Protein AF-A0A1T4R528-F1 (afdb_monomer)

Organism: NCBI:txid64969

pLDDT: mean 79.14, std 8.53, range [44.97, 88.56]

Structure (mmCIF, N/CA/C/O backbone):
data_AF-A0A1T4R528-F1
#
_entry.id   AF-A0A1T4R528-F1
#
loop_
_atom_site.group_PDB
_atom_site.id
_atom_site.type_symbol
_atom_site.label_atom_id
_atom_site.label_alt_id
_atom_site.label_comp_id
_atom_site.label_asym_id
_atom_site.label_entity_id
_atom_site.label_seq_id
_atom_site.pdbx_PDB_ins_code
_atom_site.Cartn_x
_atom_site.Cartn_y
_atom_site.Cartn_z
_atom_site.occupancy
_atom_site.B_iso_or_equiv
_atom_site.auth_seq_id
_atom_site.auth_comp_id
_atom_site.auth_asym_id
_atom_site.auth_atom_id
_atom_site.pdbx_PDB_model_num
ATOM 1 N N . MET A 1 1 ? -17.832 17.788 41.533 1.00 51.81 1 MET A N 1
ATOM 2 C CA . MET A 1 1 ? -17.755 17.460 40.088 1.00 51.81 1 MET A CA 1
ATOM 3 C C . MET A 1 1 ? -19.029 16.731 39.689 1.00 51.81 1 MET A C 1
ATOM 5 O O . MET A 1 1 ? -19.349 15.729 40.307 1.00 51.81 1 MET A O 1
ATOM 9 N N . ASN A 1 2 ? -19.778 17.231 38.703 1.00 67.19 2 ASN A N 1
ATOM 10 C CA . ASN A 1 2 ? -21.045 16.609 38.301 1.00 67.19 2 ASN A CA 1
ATOM 11 C C . ASN A 1 2 ? -20.779 15.276 37.591 1.00 67.19 2 ASN A C 1
ATOM 13 O O . ASN A 1 2 ? -20.047 15.253 36.603 1.00 67.19 2 ASN A O 1
ATOM 17 N N . VAL A 1 3 ? -21.420 14.197 38.042 1.00 75.69 3 VAL A N 1
ATOM 18 C CA . VAL A 1 3 ? -21.316 12.835 37.475 1.00 75.69 3 VAL A CA 1
ATOM 19 C C . VAL A 1 3 ? -21.526 12.825 35.951 1.00 75.69 3 VAL A C 1
ATOM 21 O O . VAL A 1 3 ? -20.818 12.134 35.225 1.00 75.69 3 VAL A O 1
ATOM 24 N N . LYS A 1 4 ? -22.392 13.704 35.428 1.00 74.12 4 LYS A N 1
ATOM 25 C CA . LYS A 1 4 ? -22.591 13.907 33.980 1.00 74.12 4 LYS A CA 1
ATOM 26 C C . LYS A 1 4 ? -21.316 14.309 33.218 1.00 74.12 4 LYS A C 1
ATOM 28 O O . LYS A 1 4 ? -21.155 13.912 32.069 1.00 74.12 4 LYS A O 1
ATOM 33 N N . LYS A 1 5 ? -20.405 15.088 33.822 1.00 73.38 5 LYS A N 1
ATOM 34 C CA . LYS A 1 5 ? -19.112 15.445 33.203 1.00 73.38 5 LYS A CA 1
ATOM 35 C C . LYS A 1 5 ? -18.165 14.244 33.151 1.00 73.38 5 LYS A C 1
ATOM 37 O O . LYS A 1 5 ? -17.501 14.072 32.135 1.00 73.38 5 LYS A O 1
ATOM 42 N N . LEU A 1 6 ? -18.151 13.413 34.196 1.00 71.69 6 LEU A N 1
ATOM 43 C CA . LEU A 1 6 ? -17.355 12.182 34.241 1.00 71.69 6 LEU A CA 1
ATOM 44 C C . LEU A 1 6 ? -17.837 11.166 33.198 1.00 71.69 6 LEU A C 1
ATOM 46 O O . LEU A 1 6 ? -17.019 10.628 32.461 1.00 71.69 6 LEU A O 1
ATOM 50 N N . ILE A 1 7 ? -19.155 10.987 33.056 1.00 76.38 7 ILE A N 1
ATOM 51 C CA . ILE A 1 7 ? -19.741 10.118 32.021 1.00 76.38 7 ILE A CA 1
ATOM 52 C C . ILE A 1 7 ? -19.373 10.620 30.619 1.00 76.38 7 ILE A C 1
ATOM 54 O O . ILE A 1 7 ? -18.877 9.848 29.808 1.00 76.38 7 ILE A O 1
ATOM 58 N N . ARG A 1 8 ? -19.491 11.929 30.353 1.00 72.06 8 ARG A N 1
ATOM 59 C CA . ARG A 1 8 ? -19.072 12.515 29.066 1.00 72.06 8 ARG A CA 1
ATOM 60 C C . ARG A 1 8 ? -17.579 12.350 28.785 1.00 72.06 8 ARG A C 1
ATOM 62 O O . ARG A 1 8 ? -17.186 12.176 27.635 1.00 72.06 8 ARG A O 1
ATOM 69 N N . GLN A 1 9 ? -16.733 12.460 29.807 1.00 72.44 9 GLN A N 1
ATOM 70 C CA . GLN A 1 9 ? -15.297 12.224 29.665 1.00 72.44 9 GLN A CA 1
ATOM 71 C C . GLN A 1 9 ? -15.007 10.750 29.378 1.00 72.44 9 GLN A C 1
ATOM 73 O O . GLN A 1 9 ? -14.197 10.476 28.497 1.00 72.44 9 GLN A O 1
ATOM 78 N N . ALA A 1 10 ? -15.709 9.824 30.033 1.00 69.62 10 ALA A N 1
ATOM 79 C CA . ALA A 1 10 ? -15.615 8.395 29.758 1.00 69.62 10 ALA A CA 1
ATOM 80 C C . ALA A 1 10 ? -16.096 8.054 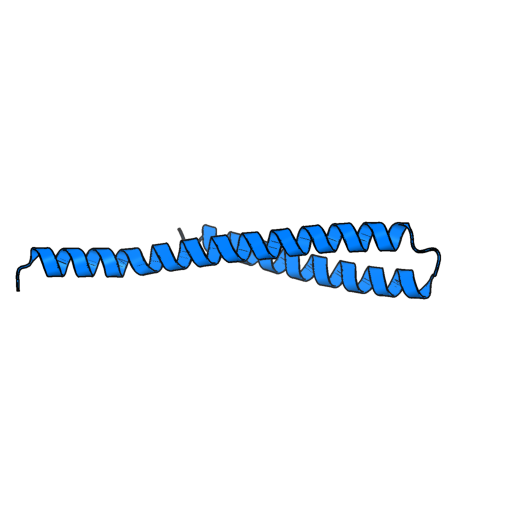28.337 1.00 69.62 10 ALA A C 1
ATOM 82 O O . ALA A 1 10 ? -15.379 7.381 27.606 1.00 69.62 10 ALA A O 1
ATOM 83 N N . GLU A 1 11 ? -17.236 8.586 27.889 1.00 68.25 11 GLU A N 1
ATOM 84 C CA . GLU A 1 11 ? -17.724 8.416 26.512 1.00 68.25 11 GLU A CA 1
ATOM 85 C C . GLU A 1 11 ? -16.747 8.987 25.483 1.00 68.25 11 GLU A C 1
ATOM 87 O O . GLU A 1 11 ? -16.451 8.342 24.481 1.00 68.25 11 GLU A O 1
ATOM 92 N N . ASN A 1 12 ? -16.191 10.176 25.729 1.00 65.44 12 ASN A N 1
ATOM 93 C CA . ASN A 1 12 ? -15.180 10.759 24.849 1.00 65.44 12 ASN A CA 1
ATOM 94 C C . ASN A 1 12 ? -13.892 9.933 24.829 1.00 65.44 12 ASN A C 1
ATOM 96 O O . ASN A 1 12 ? -13.292 9.777 23.766 1.00 65.44 12 ASN A O 1
ATOM 100 N N . PHE A 1 13 ? -13.473 9.393 25.973 1.00 65.81 13 PHE A N 1
ATOM 101 C CA . PHE A 1 13 ? -12.305 8.526 26.068 1.00 65.81 13 PHE A CA 1
ATOM 102 C C . PHE A 1 13 ? -12.529 7.224 25.288 1.00 65.81 13 PHE A C 1
ATOM 104 O O . PHE A 1 13 ? -11.717 6.891 24.423 1.00 65.81 13 PHE A O 1
ATOM 111 N N . LEU A 1 14 ? -13.681 6.576 25.483 1.00 64.81 14 LEU A N 1
ATOM 112 C CA . LEU A 1 14 ? -14.108 5.372 24.761 1.00 64.81 14 LEU A CA 1
ATOM 113 C C . LEU A 1 14 ? -14.268 5.627 23.249 1.00 64.81 14 LEU A C 1
ATOM 115 O O . LEU A 1 14 ? -13.868 4.811 22.422 1.00 64.81 14 LEU A O 1
ATOM 119 N N . SER A 1 15 ? -14.777 6.798 22.859 1.00 68.50 15 SER A N 1
ATOM 120 C CA . SER A 1 15 ? -14.950 7.195 21.454 1.00 68.50 15 SER A CA 1
ATOM 121 C C . SER A 1 15 ? -13.636 7.647 20.789 1.00 68.50 15 SER A C 1
ATOM 123 O O . SER A 1 15 ? -13.501 7.601 19.562 1.00 68.50 15 SER A O 1
ATOM 125 N N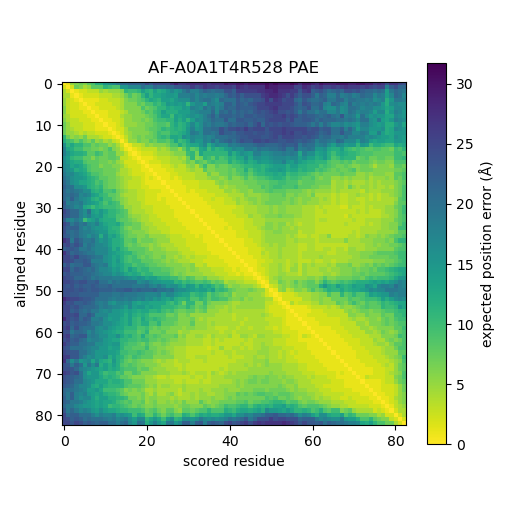 . SER A 1 16 ? -12.628 8.056 21.571 1.00 70.69 16 SER A N 1
ATOM 126 C CA . SER A 1 16 ? -11.336 8.535 21.056 1.00 70.69 16 SER A CA 1
ATOM 127 C C . SER A 1 16 ? -10.555 7.445 20.320 1.00 70.69 16 SER A C 1
ATOM 129 O O . SER A 1 16 ? -9.935 7.716 19.288 1.00 70.69 16 SER A O 1
ATOM 131 N N . GLU A 1 17 ? -10.620 6.200 20.794 1.00 71.06 17 GLU A N 1
ATOM 132 C CA . GLU A 1 17 ? -9.984 5.064 20.129 1.00 71.06 17 GLU A CA 1
ATOM 133 C C . GLU A 1 17 ? -10.654 4.749 18.792 1.00 71.06 17 GLU A C 1
ATOM 135 O O . GLU A 1 17 ? -9.977 4.485 17.792 1.00 71.06 17 GLU A O 1
ATOM 140 N N . GLU A 1 18 ? -11.981 4.864 18.735 1.00 69.00 18 GLU A N 1
ATOM 141 C CA . GLU A 1 18 ? -12.735 4.676 17.502 1.00 69.00 18 GLU A CA 1
ATOM 142 C C . GLU A 1 18 ? -12.410 5.768 16.471 1.00 69.00 18 GLU A C 1
ATOM 144 O O . GLU A 1 18 ? -12.187 5.466 15.292 1.00 69.00 18 GLU A O 1
ATOM 149 N N . ARG A 1 19 ? -12.301 7.032 16.905 1.00 75.19 19 ARG A N 1
ATOM 150 C CA . ARG A 1 19 ? -11.873 8.151 16.047 1.00 75.19 19 ARG A CA 1
ATOM 15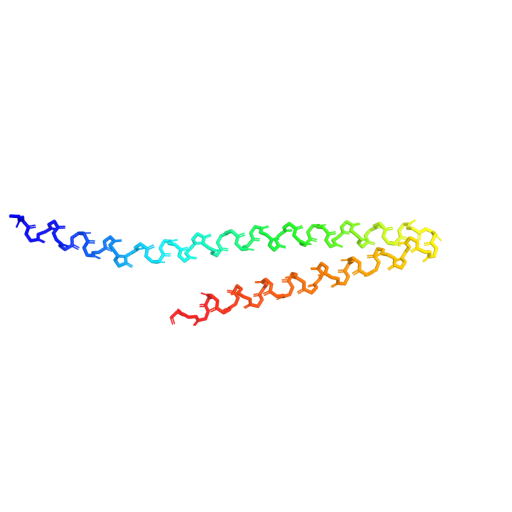1 C C . ARG A 1 19 ? -10.459 7.935 15.512 1.00 75.19 19 ARG A C 1
ATOM 153 O O . ARG A 1 19 ? -10.271 7.936 14.294 1.00 75.19 19 ARG A O 1
ATOM 160 N N . LYS A 1 20 ? -9.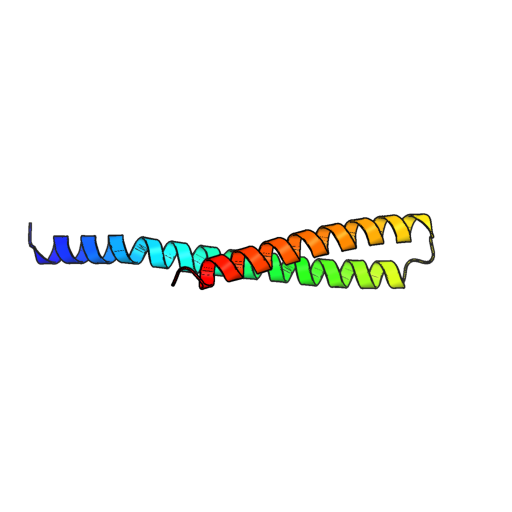499 7.609 16.384 1.00 76.88 20 LYS A N 1
ATOM 161 C CA . LYS A 1 20 ? -8.115 7.285 15.991 1.00 76.88 20 LYS A CA 1
ATOM 162 C C . LYS A 1 20 ? -8.064 6.118 15.001 1.00 76.88 20 LYS A C 1
ATOM 164 O O . LYS A 1 20 ? -7.280 6.135 14.050 1.00 76.88 20 LYS A O 1
ATOM 169 N N . ARG A 1 21 ? -8.906 5.093 15.176 1.00 73.25 21 ARG A N 1
ATOM 170 C CA . ARG A 1 21 ? -9.021 3.964 14.237 1.00 73.25 21 ARG A CA 1
ATOM 171 C C . ARG A 1 21 ? -9.572 4.411 12.880 1.00 73.25 21 ARG A C 1
ATOM 173 O O . ARG A 1 21 ? -9.012 4.023 11.852 1.00 73.25 21 ARG A O 1
ATOM 180 N N . LYS A 1 22 ? -10.629 5.228 12.857 1.00 77.94 22 LYS A N 1
ATOM 181 C CA . LYS A 1 22 ? -11.223 5.787 11.628 1.00 77.94 22 LYS A CA 1
ATOM 182 C C . LYS A 1 22 ? -10.210 6.635 10.852 1.00 77.94 22 LYS A C 1
ATOM 184 O O . LYS A 1 22 ? -10.075 6.454 9.640 1.00 77.94 22 LYS A O 1
ATOM 189 N N . GLU A 1 23 ? -9.447 7.483 11.536 1.00 82.00 23 GLU A N 1
ATOM 190 C CA . GLU A 1 23 ? -8.385 8.295 10.929 1.00 82.00 23 GLU A CA 1
ATOM 191 C C . GLU A 1 23 ? -7.256 7.442 10.349 1.00 82.00 23 GLU A C 1
ATOM 193 O O . GLU A 1 23 ? -6.900 7.609 9.180 1.00 82.00 23 GLU A O 1
ATOM 198 N N . LYS A 1 24 ? -6.765 6.447 11.101 1.00 77.31 24 LYS A N 1
ATOM 199 C CA . LYS A 1 24 ? -5.763 5.486 10.606 1.00 77.31 24 LYS A CA 1
ATOM 200 C C . LYS A 1 24 ? -6.239 4.778 9.339 1.00 77.31 24 LYS A C 1
ATOM 202 O O . LYS A 1 24 ? -5.477 4.643 8.384 1.00 77.31 24 LYS A O 1
ATOM 207 N N . VAL A 1 25 ? -7.505 4.357 9.289 1.00 80.94 25 VAL A N 1
ATOM 208 C CA . VAL A 1 25 ? -8.093 3.743 8.088 1.00 80.94 25 VAL A CA 1
ATOM 209 C C . VAL A 1 25 ? -8.158 4.737 6.925 1.00 80.94 25 VAL A C 1
ATOM 211 O O . VAL A 1 25 ? -7.849 4.356 5.795 1.00 80.94 25 VAL A O 1
ATOM 214 N N . LYS A 1 26 ? -8.540 5.996 7.172 1.00 83.56 26 LYS A N 1
ATOM 215 C CA . LYS A 1 26 ? -8.603 7.045 6.140 1.00 83.56 26 LYS A CA 1
ATOM 216 C C . LYS A 1 26 ? -7.222 7.316 5.539 1.00 83.56 26 LYS A C 1
ATOM 218 O O . LYS A 1 26 ? -7.090 7.300 4.315 1.00 83.56 26 LYS A O 1
ATOM 223 N N . TYR A 1 27 ? -6.201 7.469 6.379 1.00 83.12 27 TYR A N 1
ATOM 224 C CA . TYR A 1 27 ? -4.819 7.660 5.942 1.00 83.12 27 TYR A CA 1
ATOM 225 C C . TYR A 1 27 ? -4.311 6.458 5.136 1.00 83.12 27 TYR A C 1
ATOM 227 O O . TYR A 1 27 ? -3.815 6.610 4.021 1.00 83.12 27 TYR A O 1
ATOM 235 N N . LEU A 1 28 ? -4.541 5.237 5.631 1.00 81.12 28 LEU A N 1
ATOM 236 C CA . LEU A 1 28 ? -4.128 4.016 4.937 1.00 81.12 28 LEU A CA 1
ATOM 237 C C . LEU A 1 28 ? -4.792 3.888 3.552 1.00 81.12 28 LEU 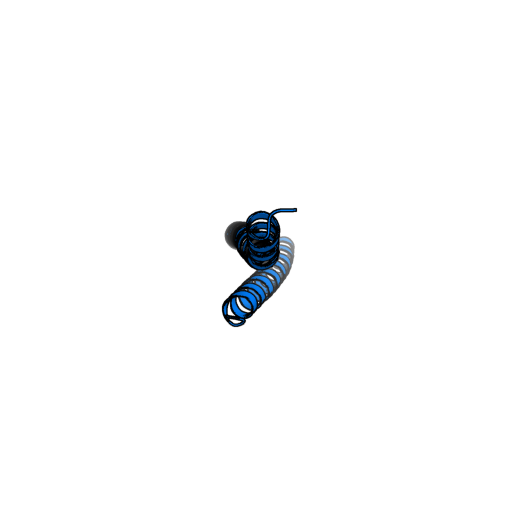A C 1
ATOM 239 O O . LEU A 1 28 ? -4.133 3.497 2.591 1.00 81.12 28 LEU A O 1
ATOM 243 N N . LYS A 1 29 ? -6.071 4.272 3.408 1.00 84.12 29 LYS A N 1
ATOM 244 C CA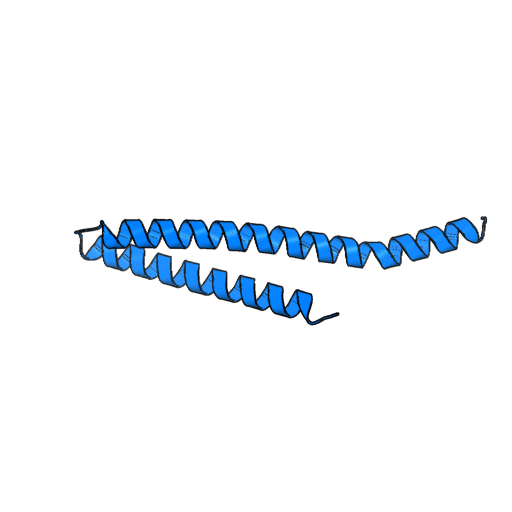 . LYS A 1 29 ? -6.742 4.334 2.093 1.00 84.12 29 LYS A CA 1
ATOM 245 C C . LYS A 1 29 ? -6.061 5.316 1.142 1.00 84.12 29 LYS A C 1
ATOM 247 O O . LYS A 1 29 ? -5.903 4.991 -0.033 1.00 84.12 29 LYS A O 1
ATOM 252 N N . GLN A 1 30 ? -5.682 6.500 1.624 1.00 88.56 30 GLN A N 1
ATOM 253 C CA . GLN A 1 30 ? -5.005 7.504 0.801 1.00 88.56 30 GLN A CA 1
ATOM 254 C C . GLN A 1 30 ? -3.645 6.998 0.317 1.00 88.56 30 GLN A C 1
ATOM 256 O O . GLN A 1 30 ? -3.351 7.104 -0.872 1.00 88.56 30 GLN A O 1
ATOM 261 N N . VAL A 1 31 ? -2.858 6.376 1.199 1.00 85.75 31 VAL A N 1
ATOM 262 C CA . VAL A 1 31 ? -1.561 5.782 0.838 1.00 85.75 31 VAL A CA 1
ATOM 263 C C . VAL A 1 31 ? -1.733 4.673 -0.203 1.00 85.75 31 VAL A C 1
ATOM 265 O O . VAL A 1 31 ? -1.048 4.679 -1.221 1.00 85.75 31 VAL A O 1
ATOM 268 N N . ILE A 1 32 ? -2.702 3.767 -0.022 1.00 86.12 32 ILE A N 1
ATOM 269 C CA . ILE A 1 32 ? -3.004 2.711 -1.007 1.00 86.12 32 ILE A CA 1
ATOM 270 C C . ILE A 1 32 ? -3.417 3.311 -2.360 1.00 86.12 32 ILE A C 1
ATOM 272 O O . ILE A 1 32 ? -3.029 2.785 -3.402 1.00 86.12 32 ILE A O 1
ATOM 276 N N . LYS A 1 33 ? -4.193 4.405 -2.363 1.00 86.50 33 LYS A N 1
ATOM 277 C CA . LYS A 1 33 ? -4.597 5.098 -3.596 1.00 86.50 33 LYS A CA 1
ATOM 278 C C . LYS A 1 33 ? -3.387 5.690 -4.324 1.00 86.50 33 LYS A C 1
ATOM 280 O O . LYS A 1 33 ? -3.273 5.488 -5.529 1.00 86.50 33 LYS A O 1
ATOM 285 N N . LYS A 1 34 ? -2.477 6.349 -3.598 1.00 86.50 34 LYS A N 1
ATOM 286 C CA . LYS A 1 34 ? -1.225 6.885 -4.158 1.00 86.50 34 LYS A CA 1
ATOM 287 C C . LYS A 1 34 ? -0.337 5.772 -4.720 1.00 86.50 34 LYS A C 1
ATOM 289 O O . LYS A 1 34 ? 0.109 5.875 -5.854 1.00 86.50 34 LYS A O 1
ATOM 294 N N . LEU A 1 35 ? -0.173 4.667 -3.986 1.00 83.12 35 LEU A N 1
ATOM 295 C CA . LEU A 1 35 ? 0.568 3.491 -4.464 1.00 83.12 35 LEU A CA 1
ATO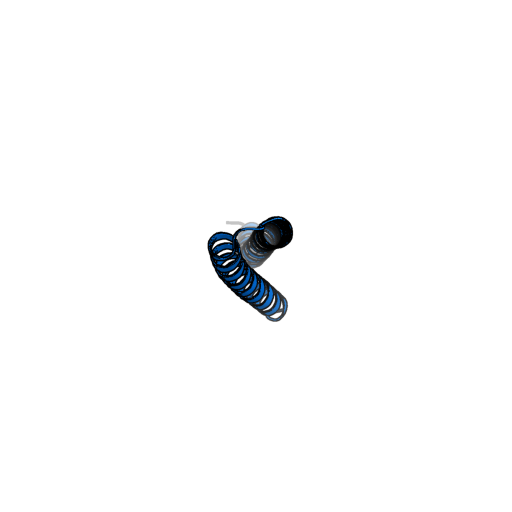M 296 C C . LEU A 1 35 ? -0.050 2.890 -5.730 1.00 83.12 35 LEU A C 1
ATOM 298 O O . LEU A 1 35 ? 0.678 2.486 -6.625 1.00 83.12 35 LEU A O 1
ATOM 302 N N . ARG A 1 36 ? -1.385 2.856 -5.841 1.00 84.69 36 ARG A N 1
ATOM 303 C CA . ARG A 1 36 ? -2.070 2.391 -7.058 1.00 84.69 36 ARG A CA 1
ATOM 304 C C . ARG A 1 36 ? -1.820 3.316 -8.252 1.00 84.69 36 ARG A C 1
ATOM 306 O O . ARG A 1 36 ? -1.650 2.824 -9.358 1.00 84.69 36 ARG A O 1
ATOM 313 N N . GLN A 1 37 ? -1.824 4.632 -8.048 1.00 88.25 37 GLN A N 1
ATOM 314 C CA . GLN A 1 37 ? -1.491 5.584 -9.114 1.00 88.25 37 GLN A CA 1
ATOM 315 C C . GLN A 1 37 ? -0.031 5.429 -9.551 1.00 88.25 37 GLN A C 1
ATOM 317 O O . GLN A 1 37 ? 0.238 5.348 -10.742 1.00 88.25 37 GLN A O 1
ATOM 322 N N . HIS A 1 38 ? 0.887 5.286 -8.594 1.00 85.31 38 HIS A N 1
ATOM 323 C CA . HIS A 1 38 ? 2.295 5.020 -8.879 1.00 85.31 38 HIS A CA 1
ATOM 324 C C . HIS A 1 38 ? 2.488 3.709 -9.657 1.00 85.31 38 HIS A C 1
ATOM 326 O O . HIS A 1 38 ? 3.218 3.672 -10.638 1.00 85.31 38 HIS A O 1
ATOM 332 N N . GLU A 1 39 ? 1.768 2.650 -9.275 1.00 82.50 39 GLU A N 1
ATOM 333 C CA . GLU A 1 39 ? 1.768 1.360 -9.975 1.00 82.50 39 GLU A CA 1
ATOM 334 C C . GLU A 1 39 ? 1.318 1.492 -11.439 1.00 82.50 39 GLU A C 1
ATOM 336 O O . GLU A 1 39 ? 1.927 0.891 -12.320 1.00 82.50 39 GLU A O 1
ATOM 341 N N . LEU A 1 40 ? 0.277 2.287 -11.706 1.00 86.75 40 LEU A N 1
ATOM 342 C CA . LEU A 1 40 ? -0.208 2.542 -13.066 1.00 86.75 40 LEU A CA 1
ATOM 343 C C . LEU A 1 40 ? 0.811 3.329 -13.896 1.00 86.75 40 LEU A C 1
ATOM 345 O O . LEU A 1 40 ? 1.061 2.964 -15.041 1.00 86.75 40 LEU A O 1
ATOM 349 N N . ASN A 1 41 ? 1.429 4.353 -13.308 1.00 86.75 41 ASN A N 1
ATOM 350 C CA . ASN A 1 41 ? 2.437 5.165 -13.987 1.00 86.75 41 ASN A CA 1
ATOM 351 C C . ASN A 1 41 ? 3.687 4.340 -14.326 1.00 86.75 41 ASN A C 1
ATOM 353 O O . ASN A 1 41 ? 4.170 4.401 -15.451 1.00 86.75 41 ASN A O 1
ATOM 357 N N . LEU A 1 42 ? 4.169 3.517 -13.386 1.00 83.19 42 LEU A N 1
ATOM 358 C CA . LEU A 1 42 ? 5.297 2.609 -13.620 1.00 83.19 42 LEU A CA 1
ATOM 359 C C . LEU A 1 42 ? 4.982 1.568 -14.696 1.00 83.19 42 LEU A C 1
ATOM 361 O O . LEU A 1 42 ? 5.840 1.256 -15.518 1.00 83.19 42 LEU A O 1
ATOM 365 N N . LYS A 1 43 ? 3.750 1.042 -14.717 1.00 83.38 43 LYS A N 1
ATOM 366 C CA . LYS A 1 43 ? 3.316 0.105 -15.757 1.00 83.38 43 LYS A CA 1
ATOM 367 C C . LYS A 1 43 ? 3.311 0.770 -17.138 1.00 83.38 43 LYS A C 1
ATOM 369 O O . LYS A 1 43 ? 3.863 0.198 -18.073 1.00 83.38 43 LYS A O 1
ATOM 374 N N . ALA A 1 44 ? 2.752 1.975 -17.248 1.00 86.81 44 ALA A N 1
ATOM 375 C CA . ALA A 1 44 ? 2.750 2.734 -18.497 1.00 86.81 44 ALA A CA 1
ATOM 376 C C . ALA A 1 44 ? 4.181 3.057 -18.967 1.00 86.81 44 ALA A C 1
ATOM 378 O O . ALA A 1 44 ? 4.512 2.842 -20.131 1.00 86.81 44 ALA A O 1
ATOM 379 N N . ALA A 1 45 ? 5.057 3.479 -18.048 1.00 82.62 45 ALA A N 1
ATOM 380 C CA . ALA A 1 45 ? 6.466 3.730 -18.343 1.00 82.62 45 ALA A CA 1
ATOM 381 C C . ALA A 1 45 ? 7.193 2.460 -18.817 1.00 82.62 45 ALA A C 1
ATOM 383 O O . ALA A 1 45 ? 7.955 2.508 -19.776 1.00 82.62 45 ALA A O 1
ATOM 384 N N . HIS A 1 46 ? 6.930 1.303 -18.202 1.00 80.25 46 HIS A N 1
ATOM 385 C CA . HIS A 1 46 ? 7.501 0.018 -18.620 1.00 80.25 46 HIS A CA 1
ATOM 386 C C . HIS A 1 46 ? 7.043 -0.406 -20.028 1.00 80.25 46 HIS A C 1
ATOM 388 O O . HIS A 1 46 ? 7.831 -0.966 -20.797 1.00 80.25 46 HIS A O 1
ATOM 394 N N . GLU A 1 47 ? 5.772 -0.176 -20.366 1.00 82.94 47 GLU A N 1
ATOM 395 C CA . GLU A 1 47 ? 5.213 -0.476 -21.692 1.00 82.94 47 GLU A CA 1
ATOM 396 C C . GLU A 1 47 ? 5.837 0.411 -22.779 1.00 82.94 47 GLU A C 1
ATOM 398 O O . GLU A 1 47 ? 6.188 -0.102 -23.840 1.00 82.94 47 GLU A O 1
ATOM 403 N N . GLN A 1 48 ? 6.073 1.692 -22.482 1.00 85.12 48 GLN A N 1
ATOM 404 C CA . GLN A 1 48 ? 6.694 2.660 -23.397 1.00 85.12 48 GLN A CA 1
ATOM 405 C C . GLN A 1 48 ? 8.228 2.558 -23.468 1.00 85.12 48 GLN A C 1
ATOM 407 O O . GLN A 1 48 ? 8.837 3.045 -24.418 1.00 85.12 48 GLN A O 1
ATOM 412 N N . CYS A 1 49 ? 8.874 1.932 -22.481 1.00 80.69 49 CYS A N 1
ATOM 413 C CA . CYS A 1 49 ? 10.327 1.807 -22.447 1.00 80.69 49 CYS A CA 1
ATOM 414 C C . CYS A 1 49 ? 10.812 0.760 -23.466 1.00 80.69 49 CYS A C 1
ATOM 416 O O . CYS A 1 49 ? 10.538 -0.436 -23.326 1.00 80.69 49 CYS A O 1
ATOM 418 N N . ALA A 1 50 ? 11.549 1.222 -24.480 1.00 76.62 50 ALA A N 1
ATOM 419 C CA . ALA A 1 50 ? 12.225 0.378 -25.467 1.00 76.62 50 ALA A CA 1
ATOM 420 C C . ALA A 1 50 ? 13.559 -0.195 -24.946 1.00 76.62 50 ALA A C 1
ATOM 422 O O . ALA A 1 50 ? 14.038 -1.209 -25.454 1.00 76.62 50 ALA A O 1
ATOM 423 N N . ASP A 1 51 ? 14.144 0.424 -23.914 1.00 86.56 51 ASP A N 1
ATOM 424 C CA . ASP A 1 51 ? 15.424 0.009 -23.344 1.00 86.56 51 ASP A CA 1
ATOM 425 C C . ASP A 1 51 ? 15.271 -1.200 -22.409 1.00 86.56 51 ASP A C 1
ATOM 427 O O . ASP A 1 51 ? 14.461 -1.211 -21.478 1.00 86.56 51 ASP A O 1
ATOM 431 N N . LYS A 1 52 ? 16.083 -2.237 -22.639 1.00 80.94 52 LYS A N 1
ATOM 432 C CA . LYS A 1 52 ? 15.992 -3.513 -21.916 1.00 80.94 52 LYS A CA 1
ATOM 433 C C . LYS A 1 52 ? 16.394 -3.378 -20.440 1.00 80.94 52 LYS A C 1
ATOM 435 O O . LYS A 1 52 ? 15.762 -4.004 -19.591 1.00 80.94 52 LYS A O 1
ATOM 440 N N . LYS A 1 53 ? 17.400 -2.549 -20.118 1.00 81.12 53 LYS A N 1
ATOM 441 C CA . LYS A 1 53 ? 17.844 -2.304 -18.732 1.00 81.12 53 LYS A CA 1
ATOM 442 C C . LYS A 1 53 ? 16.848 -1.421 -17.985 1.00 81.12 53 LYS A C 1
ATOM 444 O O . LYS A 1 53 ? 16.478 -1.752 -16.857 1.00 81.12 53 LYS A O 1
ATOM 449 N N . GLY A 1 54 ? 16.378 -0.347 -18.621 1.00 80.31 54 GLY A N 1
ATOM 450 C CA . GLY A 1 54 ? 15.355 0.536 -18.053 1.00 80.31 54 GLY A CA 1
ATOM 451 C C . GLY A 1 54 ? 14.051 -0.211 -17.761 1.00 80.31 54 GLY A C 1
ATOM 452 O O . GLY A 1 54 ? 13.473 -0.082 -16.680 1.00 80.31 54 GLY A O 1
ATOM 453 N N . ARG A 1 55 ? 13.640 -1.100 -18.672 1.00 82.3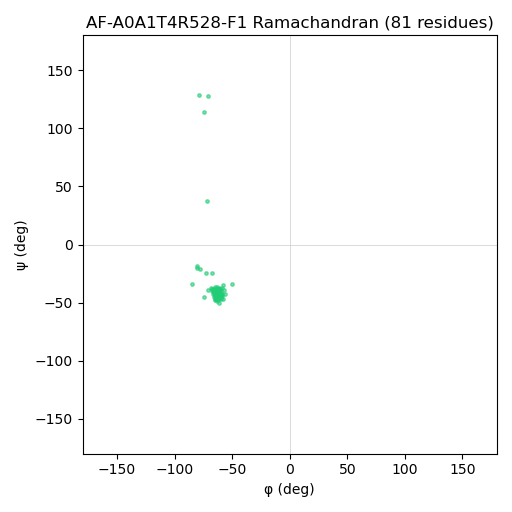8 55 ARG A N 1
ATOM 454 C CA . ARG A 1 55 ? 12.461 -1.954 -18.499 1.00 82.38 55 ARG A CA 1
ATOM 455 C C . ARG A 1 55 ? 12.589 -2.906 -17.304 1.00 82.38 55 ARG A C 1
ATOM 457 O O . ARG A 1 55 ? 11.635 -3.054 -16.542 1.00 82.38 55 ARG A O 1
ATOM 464 N N . GLU A 1 56 ? 13.749 -3.524 -17.083 1.00 84.69 56 GLU A N 1
ATOM 465 C CA . GLU A 1 56 ? 13.952 -4.386 -15.908 1.00 84.69 56 GLU A CA 1
ATOM 466 C C . GLU A 1 56 ? 13.928 -3.622 -14.579 1.00 84.69 56 GLU A C 1
ATOM 468 O O . GLU A 1 56 ? 13.368 -4.122 -13.598 1.00 84.69 56 GLU A O 1
ATOM 473 N N . GLN A 1 57 ? 14.499 -2.415 -14.531 1.00 85.50 57 GLN A N 1
ATOM 474 C CA . GLN A 1 57 ? 14.443 -1.565 -13.338 1.00 85.50 57 GLN A CA 1
ATOM 475 C C . GLN A 1 57 ? 12.999 -1.169 -13.009 1.00 85.50 57 GLN A C 1
ATOM 477 O O . GLN A 1 57 ? 12.536 -1.424 -11.894 1.00 85.50 57 GLN A O 1
ATOM 482 N N . LEU A 1 58 ? 12.252 -0.690 -14.008 1.00 83.81 58 LEU A N 1
ATOM 483 C CA . LEU A 1 58 ? 10.832 -0.355 -13.871 1.00 83.81 58 LEU A CA 1
ATOM 484 C C . LEU A 1 58 ? 9.998 -1.561 -13.424 1.00 83.81 58 LEU A C 1
ATOM 486 O O . LEU A 1 58 ? 9.096 -1.430 -12.597 1.00 83.81 58 LEU A O 1
ATOM 490 N N . LYS A 1 59 ? 10.319 -2.765 -13.915 1.00 83.12 59 LYS A N 1
ATOM 491 C CA . LYS A 1 59 ? 9.655 -4.007 -13.495 1.00 83.12 59 LYS A CA 1
ATOM 492 C C . LYS A 1 59 ? 9.904 -4.319 -12.018 1.00 83.12 59 LYS A C 1
ATOM 494 O O . LYS A 1 59 ? 8.962 -4.695 -11.317 1.00 83.12 59 LYS A O 1
ATOM 499 N N . LYS A 1 60 ? 11.139 -4.159 -11.528 1.00 86.56 60 LYS A N 1
ATOM 500 C CA . LYS A 1 60 ? 11.478 -4.362 -10.107 1.00 86.56 60 LYS A CA 1
ATOM 501 C C . LYS A 1 60 ? 10.756 -3.352 -9.216 1.00 86.56 60 LYS A C 1
ATOM 503 O O . LYS A 1 60 ? 10.135 -3.748 -8.230 1.00 86.56 60 LYS A O 1
ATOM 508 N N . GLU A 1 61 ? 10.772 -2.073 -9.585 1.00 84.62 61 GLU A N 1
ATOM 509 C CA . GLU A 1 61 ? 10.049 -1.026 -8.852 1.00 84.62 61 GLU A CA 1
ATOM 510 C C . GLU A 1 61 ? 8.537 -1.260 -8.851 1.00 84.62 61 GLU A C 1
ATOM 512 O O . GLU A 1 61 ? 7.872 -1.097 -7.820 1.00 84.62 61 GLU A O 1
ATOM 517 N N . TRP A 1 62 ? 7.986 -1.708 -9.980 1.00 81.31 62 TRP A N 1
ATOM 518 C CA . TRP A 1 62 ? 6.574 -2.050 -10.098 1.00 81.31 62 TRP A CA 1
ATOM 519 C C . TRP A 1 62 ? 6.193 -3.201 -9.163 1.00 81.31 62 TRP A C 1
ATOM 521 O O . TRP A 1 62 ? 5.222 -3.091 -8.410 1.00 81.31 62 TRP A O 1
ATOM 531 N N . GLN A 1 63 ? 6.984 -4.277 -9.136 1.00 85.44 63 GLN A N 1
ATOM 532 C CA . GLN A 1 63 ? 6.767 -5.411 -8.233 1.00 85.44 63 GLN A CA 1
ATOM 533 C C . GLN A 1 63 ? 6.856 -5.007 -6.757 1.00 85.44 63 GLN A C 1
ATOM 535 O O . GLN A 1 63 ? 6.027 -5.434 -5.946 1.00 85.44 63 GLN A O 1
ATOM 540 N N . LEU A 1 64 ? 7.817 -4.153 -6.404 1.00 87.44 64 LEU A N 1
ATOM 541 C CA . LEU A 1 64 ? 7.997 -3.656 -5.040 1.00 87.44 64 LEU A CA 1
ATOM 542 C C . LEU A 1 64 ? 6.797 -2.796 -4.608 1.00 87.44 64 LEU A C 1
ATOM 544 O O . LEU A 1 64 ? 6.192 -3.049 -3.558 1.00 87.44 64 LEU A O 1
ATOM 548 N N . THR A 1 65 ? 6.374 -1.871 -5.474 1.00 83.94 65 THR A N 1
ATOM 549 C CA . THR A 1 65 ? 5.178 -1.034 -5.282 1.00 83.94 65 THR A CA 1
ATOM 550 C C . THR A 1 65 ? 3.917 -1.894 -5.133 1.00 83.94 65 THR A C 1
ATOM 552 O O . THR A 1 65 ? 3.109 -1.679 -4.222 1.00 83.94 65 THR A O 1
ATOM 555 N N . HIS A 1 66 ? 3.755 -2.923 -5.972 1.00 83.31 66 HIS A N 1
ATOM 556 C CA . HIS A 1 66 ? 2.639 -3.867 -5.901 1.00 83.31 66 HIS A CA 1
ATOM 557 C C . HIS A 1 66 ? 2.622 -4.637 -4.571 1.00 83.31 66 HIS A C 1
ATOM 559 O O . HIS A 1 66 ? 1.577 -4.750 -3.918 1.00 83.31 66 HIS A O 1
ATOM 565 N N . ALA A 1 67 ? 3.780 -5.130 -4.122 1.00 86.12 67 ALA A N 1
ATOM 566 C CA . ALA A 1 67 ? 3.915 -5.835 -2.851 1.00 86.12 67 ALA A CA 1
ATOM 567 C C . ALA A 1 67 ? 3.563 -4.932 -1.656 1.00 86.12 67 ALA A C 1
ATOM 569 O O . ALA A 1 67 ? 2.812 -5.346 -0.765 1.00 86.12 67 ALA A O 1
ATOM 570 N N . GLN A 1 68 ? 4.033 -3.681 -1.650 1.00 85.25 68 GLN A N 1
ATOM 571 C CA . GLN A 1 68 ? 3.681 -2.691 -0.626 1.00 85.25 68 GLN A CA 1
ATOM 572 C C . GLN A 1 68 ? 2.188 -2.354 -0.640 1.00 85.25 68 GLN A C 1
ATOM 574 O O . GLN A 1 68 ? 1.556 -2.328 0.421 1.00 85.25 68 GLN A O 1
ATOM 579 N N . ARG A 1 69 ? 1.576 -2.192 -1.821 1.00 86.12 69 ARG A N 1
ATOM 580 C CA . ARG A 1 69 ? 0.125 -1.994 -1.941 1.00 86.12 69 ARG A CA 1
ATOM 581 C C . ARG A 1 69 ? -0.647 -3.174 -1.355 1.00 86.12 69 ARG A C 1
ATOM 583 O O . ARG A 1 69 ? -1.579 -2.964 -0.576 1.00 86.12 69 ARG A O 1
ATOM 590 N N . LYS A 1 70 ? -0.257 -4.411 -1.682 1.00 87.81 70 LYS A N 1
ATOM 591 C CA . LYS A 1 70 ? -0.895 -5.636 -1.170 1.00 87.81 70 LYS A CA 1
ATOM 592 C C . LYS A 1 70 ? -0.780 -5.735 0.354 1.00 87.81 70 LYS A C 1
ATOM 594 O O . LYS A 1 70 ? -1.780 -6.014 1.018 1.00 87.81 70 LYS A O 1
ATOM 599 N N . LYS A 1 71 ? 0.387 -5.408 0.925 1.00 86.62 71 LYS A N 1
ATOM 600 C CA . LYS A 1 71 ? 0.581 -5.288 2.384 1.00 86.62 71 LYS A CA 1
ATOM 601 C C . LYS A 1 71 ? -0.365 -4.248 2.996 1.00 86.62 71 LYS A C 1
ATOM 603 O O . LYS A 1 71 ? -1.053 -4.552 3.971 1.00 86.62 71 LYS A O 1
ATOM 608 N N . GLY A 1 72 ? -0.469 -3.0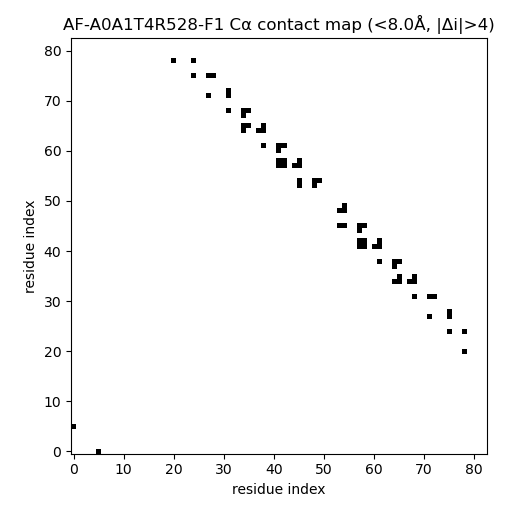60 2.394 1.00 84.62 72 GLY A N 1
ATOM 609 C CA . GLY A 1 72 ? -1.389 -2.006 2.830 1.00 84.62 72 GLY A CA 1
ATOM 610 C C . GLY A 1 72 ? -2.858 -2.446 2.804 1.00 84.62 72 GLY A C 1
ATOM 611 O O . GLY A 1 72 ? -3.583 -2.252 3.779 1.00 84.62 72 GLY A O 1
ATOM 612 N N . VAL A 1 73 ? -3.297 -3.111 1.731 1.00 86.50 73 VAL A N 1
ATOM 613 C CA . VAL A 1 73 ? -4.665 -3.651 1.605 1.00 86.50 73 VAL A CA 1
ATOM 614 C C . VAL A 1 73 ? -4.944 -4.723 2.660 1.00 86.50 73 VAL A C 1
ATOM 616 O O . VAL A 1 73 ? -6.004 -4.696 3.289 1.00 86.50 73 VAL A O 1
ATOM 619 N N . ASN A 1 74 ? -4.001 -5.633 2.906 1.00 86.25 74 ASN A N 1
ATOM 620 C CA . ASN A 1 74 ? -4.142 -6.657 3.942 1.00 86.25 74 ASN A CA 1
ATOM 621 C C . ASN A 1 74 ? -4.256 -6.031 5.337 1.00 86.25 74 ASN A C 1
ATOM 623 O O . ASN A 1 74 ? -5.139 -6.406 6.110 1.00 86.25 74 ASN A O 1
ATOM 627 N N . ARG A 1 75 ? -3.444 -5.007 5.629 1.00 83.69 75 ARG A N 1
ATOM 628 C CA . ARG A 1 75 ? -3.527 -4.250 6.885 1.00 83.69 75 ARG A CA 1
ATOM 629 C C . ARG A 1 75 ? -4.864 -3.519 7.030 1.00 83.69 75 ARG A C 1
ATOM 631 O O . ARG A 1 75 ? -5.436 -3.478 8.120 1.00 83.69 75 ARG A O 1
ATOM 638 N N . LEU A 1 76 ? -5.409 -2.997 5.931 1.00 84.50 76 LEU A N 1
ATOM 639 C CA . LEU A 1 76 ? -6.734 -2.379 5.917 1.00 84.50 76 LEU A CA 1
ATOM 640 C C . LEU A 1 76 ? -7.844 -3.400 6.201 1.00 84.50 76 LEU A C 1
ATOM 642 O O . LEU A 1 76 ? -8.773 -3.108 6.953 1.00 84.50 76 LEU A O 1
ATOM 646 N N . ARG A 1 77 ? -7.741 -4.609 5.635 1.00 82.50 77 ARG A N 1
ATOM 647 C CA . ARG A 1 77 ? -8.674 -5.713 5.905 1.00 82.50 77 ARG A CA 1
ATOM 648 C C . ARG A 1 77 ? -8.619 -6.151 7.369 1.00 82.50 77 ARG A C 1
ATOM 650 O O . ARG A 1 77 ? -9.675 -6.281 7.982 1.00 82.50 77 ARG A O 1
ATOM 657 N N . SER A 1 78 ? -7.430 -6.289 7.964 1.00 80.69 78 SER A N 1
ATOM 658 C CA . SER A 1 78 ? -7.304 -6.624 9.393 1.00 80.69 78 SER A CA 1
ATOM 659 C C . SER A 1 78 ? -7.876 -5.533 10.302 1.00 80.69 78 SER A C 1
ATOM 661 O O . SER A 1 78 ? -8.541 -5.833 11.289 1.00 80.69 78 SER A O 1
ATOM 663 N N . LEU A 1 79 ? -7.686 -4.258 9.941 1.00 75.06 79 LEU A N 1
ATOM 664 C CA . LEU A 1 79 ? -8.255 -3.122 10.672 1.00 75.06 79 LEU A CA 1
ATOM 665 C C . LEU A 1 79 ? -9.781 -3.050 10.573 1.00 75.06 79 LEU A C 1
ATOM 667 O O . LEU A 1 79 ? -10.402 -2.472 11.458 1.00 75.06 79 LEU A O 1
ATOM 671 N N . LYS A 1 80 ? -10.391 -3.618 9.528 1.00 70.44 80 LYS A N 1
ATOM 672 C CA . LYS A 1 80 ? -11.850 -3.736 9.399 1.00 70.44 80 LYS A CA 1
ATOM 673 C C . LYS A 1 80 ? -12.421 -4.967 10.110 1.00 70.44 80 LYS A C 1
ATOM 675 O O . LYS A 1 80 ? -13.522 -4.865 10.627 1.00 70.44 80 LYS A O 1
ATOM 680 N N . LYS A 1 81 ? -11.684 -6.086 10.151 1.00 65.25 81 LYS A N 1
ATOM 681 C CA . LYS A 1 81 ? -12.118 -7.346 10.787 1.00 65.25 81 LYS A CA 1
ATOM 682 C C . LYS A 1 81 ? -12.129 -7.321 12.319 1.00 65.25 81 LYS A C 1
ATOM 684 O O . LYS A 1 81 ? -12.892 -8.075 12.893 1.00 65.25 81 LYS A O 1
ATOM 689 N N . LYS A 1 82 ? -11.332 -6.468 12.980 1.00 55.41 82 LYS A N 1
ATOM 690 C CA . LYS A 1 82 ? -11.377 -6.273 14.451 1.00 55.41 82 LYS A CA 1
ATOM 691 C C . LYS A 1 82 ? -12.643 -5.520 14.918 1.00 55.41 82 LYS A C 1
ATOM 693 O O . LYS A 1 82 ? -12.528 -4.549 15.663 1.00 55.41 82 LYS A O 1
ATOM 698 N N . LYS A 1 83 ? -13.796 -5.778 14.307 1.00 44.97 83 LYS A N 1
ATOM 699 C CA . LYS A 1 83 ? -15.059 -5.128 14.663 1.00 44.97 83 LYS A CA 1
ATOM 700 C C . LYS A 1 83 ? -15.735 -5.934 15.756 1.00 44.97 83 LYS A C 1
ATOM 702 O O . LYS A 1 83 ? -15.628 -7.174 15.665 1.00 44.97 83 LYS A O 1
#

Solvent-accessible surface area (backbone atoms only — not comparable to full-atom values): 4502 Å² total; per-residue (Å²): 132,62,66,70,59,55,52,51,50,50,53,49,56,65,47,45,58,55,51,53,49,54,50,53,51,53,52,51,52,52,52,42,50,51,39,51,52,51,40,51,52,36,50,53,50,35,71,71,40,85,48,72,67,62,28,53,53,36,49,52,53,34,52,50,43,49,52,52,33,51,52,50,52,52,54,52,50,54,69,58,65,77,109

Sequence (83 aa):
MNVKKLIRQAENFLSSEERKRKEKVKYLKQVIKKLRQHELNLKAAHEQCADKKGREQLKKEWQLTHAQRKKGVNRLRSLKKKK

Nearest PDB structures (foldseek):
  4l0r-assembly1_B  TM=9.888E-01  e=5.032E-01  Homo sapiens
  4ilo-assembly1_A  TM=8.846E-01  e=5.032E-01  Chlamydia trachomatis L2/434/Bu
  4afl-assembly2_F  TM=8.936E-01  e=1.032E+00  Homo sapiens
  6g6w-assembly1_B  TM=7.762E-01  e=3.571E+00  Bos taurus
  7vzr-assembly1_A  TM=7.457E-01  e=3.571E+00  Chloracidobacterium thermophilum B

Mean predicted aligned error: 9.53 Å

Secondary structure (DSSP, 8-state):
--HHHHHHHHHHHHHHHHHHHHHHHHHHHHHHHHHHHHHHHHHHHHHH---HHHHHHHHHHHHHHHHHHHHHHHHHHHHHH--

Foldseek 3Di:
DDVVVVVVVVVCVVCVVVVVLVVVLVVLVVVLVVLVVVLVVLVVVLVPDPDPVSNVVSVVVSVVSVVVSVVSVVVSVVSVVVD

Radius of gyration: 21.06 Å; Cα contacts (8 Å, |Δi|>4): 35; chains: 1; bounding box: 40×25×66 Å